Protein AF-A0A418X652-F1 (afdb_monomer)

Sequence (88 aa):
MRSEYIGEYEIEYAGIQLPESEHWGAFVAIYGPSPNPMHRNSVFPEQRVNVDVVFSSEVEAEAEAHRIAISMVEQSHYHPDGGLGTHG

Secondary structure (DSSP, 8-state):
-EEEEETTEEEEEEEEEPTTSS-EEEEEEEEEPPSSTTS-EEEEEEEES-SS--BSSHHHHHHHHHHHHHHHHHHHH---S-------

Organism: NCBI:txid2320862

Radius of gyration: 15.85 Å; Cα contacts (8 Å, |Δi|>4): 158; chains: 1; bounding box: 35×37×48 Å

Structure (mmCIF, N/CA/C/O backbone):
data_AF-A0A418X652-F1
#
_entry.id   AF-A0A418X652-F1
#
loop_
_atom_site.group_PDB
_atom_site.id
_atom_site.type_symbol
_atom_site.label_atom_id
_atom_site.label_alt_id
_atom_site.label_comp_id
_atom_site.label_asym_id
_atom_site.label_entity_id
_atom_site.label_seq_id
_atom_site.pdbx_PDB_ins_code
_atom_site.Cartn_x
_atom_site.Cartn_y
_atom_site.Cartn_z
_atom_site.occupancy
_atom_site.B_iso_or_equiv
_atom_site.auth_seq_id
_atom_site.auth_comp_id
_atom_site.auth_asym_id
_atom_site.auth_atom_id
_atom_site.pdbx_PDB_model_num
ATOM 1 N N . MET A 1 1 ? -1.300 11.160 2.703 1.00 78.00 1 MET A N 1
ATOM 2 C CA . MET A 1 1 ? -0.753 10.047 1.905 1.00 78.00 1 MET A CA 1
ATOM 3 C C . MET A 1 1 ? 0.746 10.254 1.828 1.00 78.00 1 MET A C 1
ATOM 5 O O . MET A 1 1 ? 1.161 11.392 1.614 1.00 78.00 1 MET A O 1
ATOM 9 N N . ARG A 1 2 ? 1.543 9.224 2.112 1.00 87.00 2 ARG A N 1
ATOM 10 C CA . ARG A 1 2 ? 2.999 9.262 1.949 1.00 87.00 2 ARG A CA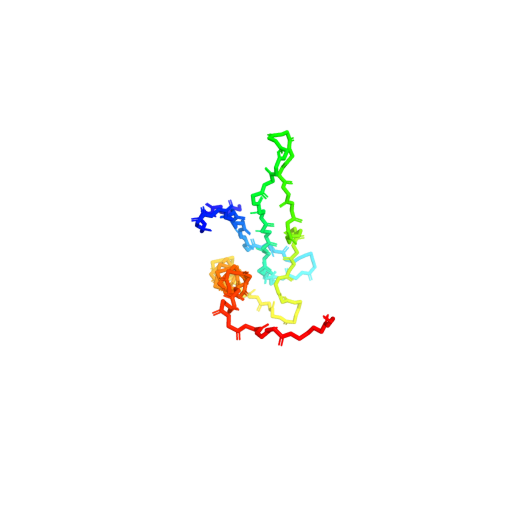 1
ATOM 11 C C . ARG A 1 2 ? 3.378 8.570 0.652 1.00 87.00 2 ARG A C 1
ATOM 13 O O . ARG A 1 2 ? 2.748 7.588 0.287 1.00 87.00 2 ARG A O 1
ATOM 20 N N . SER A 1 3 ? 4.405 9.087 -0.007 1.00 88.12 3 SER A N 1
ATOM 21 C CA . SER A 1 3 ? 4.931 8.550 -1.257 1.00 88.12 3 SER A CA 1
ATOM 22 C C . SER A 1 3 ? 6.418 8.242 -1.107 1.00 88.12 3 SER A C 1
ATOM 24 O O . SER A 1 3 ? 7.161 9.087 -0.601 1.00 88.12 3 SER A O 1
ATOM 26 N N . GLU A 1 4 ? 6.862 7.084 -1.580 1.00 90.25 4 GLU A N 1
ATOM 27 C CA . GLU A 1 4 ? 8.273 6.692 -1.631 1.00 90.25 4 GLU A CA 1
ATOM 28 C C . GLU A 1 4 ? 8.613 6.070 -2.992 1.00 90.25 4 GLU A C 1
ATOM 30 O O . GLU A 1 4 ? 7.764 5.465 -3.641 1.00 90.25 4 GLU A O 1
ATOM 35 N N . TYR A 1 5 ? 9.862 6.222 -3.433 1.00 86.69 5 TYR A N 1
ATOM 36 C CA . TYR A 1 5 ? 10.358 5.603 -4.659 1.00 86.69 5 TYR A CA 1
ATOM 37 C C . TYR A 1 5 ? 11.162 4.341 -4.345 1.00 86.69 5 TYR A C 1
ATOM 39 O O . TYR A 1 5 ? 12.156 4.396 -3.621 1.00 86.69 5 TYR A O 1
ATOM 47 N N . ILE A 1 6 ? 10.771 3.225 -4.956 1.00 86.19 6 ILE A N 1
ATOM 48 C CA . ILE A 1 6 ? 11.476 1.944 -4.916 1.00 86.19 6 ILE A CA 1
ATOM 49 C C . ILE A 1 6 ? 11.994 1.653 -6.327 1.00 86.19 6 ILE A C 1
ATOM 51 O O . ILE A 1 6 ? 11.288 1.124 -7.188 1.00 86.19 6 ILE A O 1
ATOM 55 N N . GLY A 1 7 ? 13.248 2.037 -6.574 1.00 84.44 7 GLY A N 1
ATOM 56 C CA . GLY A 1 7 ? 13.868 1.929 -7.894 1.00 84.44 7 GLY A CA 1
ATOM 57 C C . GLY A 1 7 ? 13.167 2.826 -8.914 1.00 84.44 7 GLY A C 1
ATOM 58 O O . GLY A 1 7 ? 13.261 4.048 -8.839 1.00 84.44 7 GLY A O 1
ATOM 59 N N . GLU A 1 8 ? 12.479 2.207 -9.868 1.00 84.06 8 GLU A N 1
ATOM 60 C CA . GLU A 1 8 ? 11.706 2.873 -10.925 1.00 84.06 8 GLU A CA 1
ATOM 61 C C . GLU A 1 8 ? 10.202 2.981 -10.619 1.00 84.06 8 GLU A C 1
ATOM 63 O O . GLU A 1 8 ? 9.463 3.603 -11.383 1.00 84.06 8 GLU A O 1
ATOM 68 N N . TYR A 1 9 ? 9.756 2.404 -9.500 1.00 86.44 9 TYR A N 1
ATOM 69 C CA . TYR A 1 9 ? 8.369 2.444 -9.049 1.00 86.44 9 TYR A CA 1
ATOM 70 C C . TYR A 1 9 ? 8.188 3.508 -7.964 1.00 86.44 9 TYR A C 1
ATOM 72 O O . TYR A 1 9 ? 9.023 3.660 -7.077 1.00 86.44 9 TYR A O 1
ATOM 80 N N . GLU A 1 10 ? 7.077 4.230 -8.013 1.00 89.06 10 GLU A N 1
ATOM 81 C CA . GLU A 1 10 ? 6.610 5.119 -6.950 1.00 89.06 10 GLU A CA 1
ATOM 82 C C . GLU A 1 10 ? 5.471 4.409 -6.219 1.00 89.06 10 GLU A C 1
ATOM 84 O O . GLU A 1 10 ? 4.485 4.010 -6.837 1.00 89.06 10 GL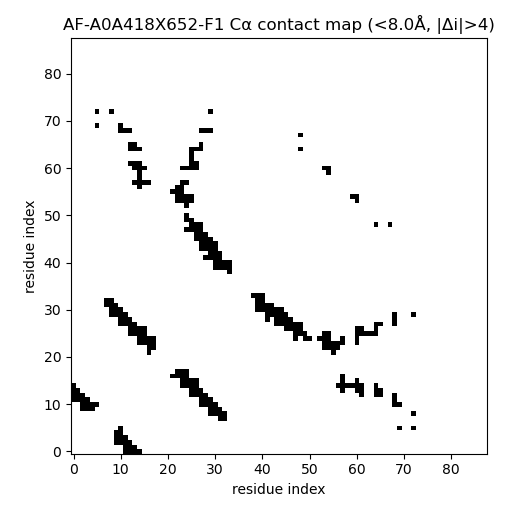U A O 1
ATOM 89 N N . ILE A 1 11 ? 5.603 4.236 -4.911 1.00 90.94 11 ILE A N 1
ATOM 90 C CA . ILE A 1 11 ? 4.538 3.721 -4.059 1.00 90.94 11 ILE A CA 1
ATOM 91 C C . ILE A 1 11 ? 3.938 4.866 -3.258 1.00 90.94 11 ILE A C 1
ATOM 93 O O . ILE A 1 11 ? 4.654 5.660 -2.657 1.00 90.94 11 ILE A O 1
ATOM 97 N N . GLU A 1 12 ? 2.617 4.938 -3.217 1.00 92.38 12 GLU A N 1
ATOM 98 C CA . GLU A 1 12 ? 1.875 5.808 -2.316 1.00 92.38 12 GLU A CA 1
ATOM 99 C C . GLU A 1 12 ? 1.091 4.953 -1.337 1.00 92.38 12 GLU A C 1
ATOM 101 O O . GLU A 1 12 ? 0.457 3.977 -1.725 1.00 92.38 12 GLU A O 1
ATOM 106 N N . TYR A 1 13 ? 1.132 5.306 -0.061 1.00 92.44 13 TYR A N 1
ATOM 107 C CA . TYR A 1 13 ? 0.450 4.572 0.990 1.00 92.44 13 TYR A CA 1
ATOM 108 C C . TYR A 1 13 ? -0.142 5.522 2.030 1.00 92.44 13 TYR A C 1
ATOM 110 O O . TYR A 1 13 ? 0.392 6.599 2.325 1.00 92.44 13 TYR A O 1
ATOM 118 N N . ALA A 1 14 ? -1.300 5.146 2.567 1.00 92.50 14 ALA A N 1
ATOM 119 C CA . ALA A 1 14 ? -2.009 5.931 3.566 1.00 92.50 14 ALA A CA 1
ATOM 120 C C . ALA A 1 14 ? -2.943 5.061 4.407 1.00 92.50 14 ALA A C 1
ATOM 122 O O . ALA A 1 14 ? -3.579 4.133 3.902 1.00 92.50 14 ALA A O 1
ATOM 123 N N . GLY A 1 15 ? -3.078 5.415 5.684 1.00 92.19 15 GLY A N 1
ATOM 124 C CA . GLY A 1 15 ? -4.215 4.994 6.489 1.00 92.19 15 GLY A CA 1
ATOM 125 C C . GLY A 1 15 ? -5.415 5.885 6.179 1.00 92.19 15 GLY A C 1
ATOM 126 O O . GLY A 1 15 ? -5.357 7.085 6.422 1.00 92.19 15 GLY A O 1
ATOM 127 N N . ILE A 1 16 ? -6.503 5.326 5.651 1.00 90.25 16 ILE A N 1
ATOM 128 C CA . ILE A 1 16 ? -7.753 6.065 5.419 1.00 90.25 16 ILE A CA 1
ATOM 129 C C . ILE A 1 16 ? -8.833 5.513 6.341 1.00 90.25 16 ILE A C 1
ATOM 131 O O . ILE A 1 16 ? -9.094 4.308 6.346 1.00 90.25 16 ILE A O 1
ATOM 135 N N . GLN A 1 17 ? -9.472 6.390 7.114 1.00 90.94 17 GLN A N 1
ATOM 136 C CA . GLN A 1 17 ? -10.596 6.014 7.964 1.00 90.94 17 GLN A CA 1
ATOM 137 C C . GLN A 1 17 ? -11.771 5.524 7.110 1.00 90.94 17 GLN A C 1
ATOM 139 O O . GLN A 1 17 ? -12.155 6.163 6.128 1.00 90.94 17 GLN A O 1
ATOM 144 N N . LEU A 1 18 ? -12.339 4.378 7.477 1.00 88.44 18 LEU A N 1
ATOM 145 C CA . LEU A 1 18 ? -13.485 3.828 6.772 1.00 88.44 18 LEU A CA 1
ATOM 146 C C . LEU A 1 18 ? -14.749 4.655 7.017 1.00 88.44 18 LEU A C 1
ATOM 148 O O . LEU A 1 18 ? -15.019 5.032 8.160 1.00 88.44 18 LEU A O 1
ATOM 152 N N . PRO A 1 19 ? -15.579 4.878 5.982 1.00 82.50 19 PRO A N 1
ATOM 153 C CA . PRO A 1 19 ? -16.906 5.425 6.198 1.00 82.50 19 PRO A CA 1
ATOM 154 C C . PRO A 1 19 ? -17.703 4.458 7.081 1.00 82.50 19 PRO A C 1
ATOM 156 O O . PRO A 1 19 ? -17.638 3.244 6.904 1.00 82.50 19 PRO A O 1
ATOM 159 N N . GLU A 1 20 ? -18.436 5.010 8.048 1.00 79.31 20 GLU A N 1
ATOM 160 C CA . GLU A 1 20 ? -19.307 4.251 8.960 1.00 79.31 20 GLU A CA 1
ATOM 161 C C . GLU A 1 20 ? -18.568 3.311 9.936 1.00 79.31 20 GLU A C 1
ATOM 163 O O . GLU A 1 20 ? -19.173 2.414 10.522 1.00 79.31 20 GLU A O 1
ATOM 168 N N . SER A 1 21 ? -17.263 3.503 10.157 1.00 77.94 21 SER A N 1
ATOM 169 C CA . SER A 1 21 ? -16.490 2.744 11.149 1.00 77.94 21 SER A CA 1
ATOM 170 C C . SER A 1 21 ? -15.394 3.591 11.802 1.00 77.94 21 SER A C 1
ATOM 172 O O . SER A 1 21 ? -14.788 4.453 11.176 1.00 77.94 21 SER A O 1
ATOM 174 N N . GLU A 1 22 ? -15.074 3.301 13.064 1.00 84.81 22 GLU A N 1
ATOM 175 C CA . GLU A 1 22 ? -13.902 3.870 13.760 1.00 84.81 22 GLU A CA 1
ATOM 176 C C . GLU A 1 22 ? -12.583 3.211 13.318 1.00 84.81 22 GLU A C 1
ATOM 178 O O . GLU A 1 22 ? -11.516 3.488 13.858 1.00 84.81 22 GLU A O 1
ATOM 183 N N . HIS A 1 23 ? -12.656 2.328 12.322 1.00 89.75 23 HIS A N 1
ATOM 184 C CA . HIS A 1 23 ? -11.519 1.589 11.815 1.00 89.75 23 HIS A CA 1
ATOM 185 C C . HIS A 1 23 ? -10.849 2.278 10.625 1.00 89.75 23 HIS A C 1
ATOM 187 O O . HIS A 1 23 ? -11.458 3.021 9.855 1.00 89.75 23 HIS A O 1
ATOM 193 N N . TRP A 1 24 ? -9.586 1.931 10.428 1.00 92.69 24 TRP A N 1
ATOM 194 C CA . TRP A 1 24 ? -8.707 2.454 9.399 1.00 92.69 24 TRP A CA 1
ATOM 195 C C . TRP A 1 24 ? -8.381 1.376 8.373 1.00 92.69 24 TRP A C 1
ATOM 197 O O . TRP A 1 24 ? -8.215 0.200 8.690 1.00 92.69 24 TRP A O 1
ATOM 207 N N . GLY A 1 25 ? -8.325 1.776 7.110 1.00 90.44 25 GLY A N 1
ATOM 208 C CA . GLY A 1 25 ? -7.888 0.955 5.996 1.00 90.44 25 GLY A CA 1
ATOM 209 C C . GLY A 1 25 ? -6.509 1.320 5.523 1.00 90.44 25 GLY A C 1
ATOM 210 O O . GLY A 1 25 ? -6.201 2.495 5.369 1.00 90.44 25 GLY A O 1
ATOM 211 N N . ALA A 1 26 ? -5.724 0.296 5.234 1.00 93.00 26 ALA A N 1
ATOM 212 C CA . ALA A 1 26 ? -4.472 0.432 4.523 1.00 93.00 26 ALA A CA 1
ATOM 213 C C . ALA A 1 26 ? -4.770 0.602 3.025 1.00 93.00 26 ALA A C 1
ATOM 215 O O . ALA A 1 26 ? -5.278 -0.322 2.385 1.00 93.00 26 ALA A O 1
ATOM 216 N N . PHE A 1 27 ? -4.493 1.782 2.477 1.00 92.19 27 PHE A N 1
ATOM 217 C CA . PHE A 1 27 ? -4.595 2.068 1.047 1.00 92.19 27 PHE A CA 1
ATOM 218 C C . PHE A 1 27 ? -3.203 2.185 0.449 1.00 92.19 27 PHE A C 1
ATOM 220 O O . PHE A 1 27 ? -2.327 2.811 1.046 1.00 92.19 27 PHE A O 1
ATOM 227 N N . VAL A 1 28 ? -3.022 1.591 -0.728 1.00 92.00 28 VAL A N 1
ATOM 228 C CA . VAL A 1 28 ? -1.799 1.708 -1.517 1.00 92.00 28 VAL A CA 1
ATOM 229 C C . VAL A 1 28 ? -2.138 2.055 -2.961 1.00 92.00 28 VAL A C 1
ATOM 231 O O . VAL A 1 28 ? -3.128 1.562 -3.504 1.00 92.00 28 VAL A O 1
ATOM 234 N N . ALA A 1 29 ? -1.286 2.849 -3.593 1.00 91.25 29 ALA A N 1
ATOM 235 C CA . ALA A 1 29 ? -1.197 2.999 -5.035 1.00 91.25 29 ALA A CA 1
ATOM 236 C C . ALA A 1 29 ? 0.253 2.749 -5.467 1.00 91.25 29 ALA A C 1
ATOM 238 O O . ALA A 1 29 ? 1.189 3.097 -4.752 1.00 91.25 29 ALA A O 1
ATOM 239 N N . ILE A 1 30 ? 0.451 2.134 -6.629 1.00 89.44 30 ILE A N 1
ATOM 240 C CA . ILE A 1 30 ? 1.781 1.892 -7.195 1.00 89.44 30 ILE A CA 1
ATOM 241 C C . ILE A 1 30 ? 1.793 2.446 -8.610 1.00 89.44 30 ILE A C 1
ATOM 243 O O . ILE A 1 30 ? 1.007 2.037 -9.470 1.00 89.44 30 ILE A O 1
ATOM 247 N N . TYR A 1 31 ? 2.721 3.352 -8.867 1.00 87.62 31 TYR A N 1
ATOM 248 C CA . TYR A 1 31 ? 2.975 3.915 -10.177 1.00 87.62 31 TYR A CA 1
ATOM 249 C C . TYR A 1 31 ? 4.283 3.344 -10.699 1.00 87.62 31 TYR A C 1
ATOM 251 O O . TYR A 1 31 ? 5.313 3.382 -10.034 1.00 87.62 31 TYR A O 1
ATOM 259 N N . GLY A 1 32 ? 4.230 2.773 -11.892 1.00 83.62 32 GLY A N 1
ATOM 260 C CA . GLY A 1 32 ? 5.403 2.253 -12.571 1.00 83.62 32 GLY A CA 1
ATOM 261 C C . GLY A 1 32 ? 6.033 3.283 -13.498 1.00 83.62 32 GLY A C 1
ATOM 262 O O . GLY A 1 32 ? 5.420 4.316 -13.809 1.00 83.62 32 GLY A O 1
ATOM 263 N N . PRO A 1 33 ? 7.232 2.970 -14.007 1.00 74.12 33 PRO A N 1
ATOM 264 C CA . PRO A 1 33 ? 7.875 3.780 -15.022 1.00 74.12 33 PRO A CA 1
ATOM 265 C C . PRO A 1 33 ? 7.001 3.786 -16.271 1.00 74.12 33 PRO A C 1
ATOM 267 O O . PRO A 1 33 ? 6.678 2.755 -16.862 1.00 74.12 33 PRO A O 1
ATOM 270 N N . SER A 1 34 ? 6.576 4.982 -16.654 1.00 63.44 34 SER A N 1
ATOM 271 C CA . SER A 1 34 ? 5.751 5.186 -17.831 1.00 63.44 34 SER A CA 1
ATOM 272 C C . SER A 1 34 ? 6.640 5.680 -18.971 1.00 63.44 34 SER A C 1
ATOM 274 O O . SER A 1 34 ? 7.363 6.662 -18.783 1.00 63.44 34 SER A O 1
ATOM 276 N N . PRO A 1 35 ? 6.584 5.074 -20.170 1.00 59.75 35 PRO A N 1
ATOM 277 C CA . PRO A 1 35 ? 7.290 5.597 -21.342 1.00 59.75 35 PRO A CA 1
ATOM 278 C C . PRO A 1 35 ? 6.717 6.945 -21.807 1.00 59.75 35 PRO A C 1
ATOM 280 O O . PRO A 1 35 ? 7.322 7.643 -22.620 1.00 59.75 35 PRO A O 1
ATOM 283 N N . ASN A 1 36 ? 5.550 7.329 -21.284 1.00 55.31 36 ASN A N 1
ATOM 284 C CA . ASN A 1 36 ? 4.898 8.592 -21.564 1.00 55.31 36 ASN A CA 1
ATOM 285 C C . ASN A 1 36 ? 5.156 9.577 -20.409 1.00 55.31 36 ASN A C 1
ATOM 287 O O . ASN A 1 36 ? 4.494 9.477 -19.377 1.00 55.31 36 ASN A O 1
ATOM 291 N N . PRO A 1 37 ? 6.029 10.589 -20.584 1.00 56.59 37 PRO A N 1
ATOM 292 C CA . PRO A 1 37 ? 6.361 11.560 -19.532 1.00 56.59 37 PRO A CA 1
ATOM 293 C C . PRO A 1 37 ? 5.170 12.418 -19.074 1.00 56.59 37 PRO A C 1
ATOM 295 O O . PRO A 1 37 ? 5.252 13.096 -18.056 1.00 56.59 37 PRO A O 1
ATOM 298 N N . MET A 1 38 ? 4.057 12.389 -19.815 1.00 70.62 38 MET A N 1
ATOM 299 C CA . MET A 1 38 ? 2.827 13.110 -19.484 1.00 70.62 38 MET A CA 1
ATOM 300 C C . MET A 1 38 ? 1.867 12.310 -18.582 1.00 70.62 38 MET A C 1
ATOM 302 O O . MET A 1 38 ? 0.871 12.868 -18.131 1.00 70.62 38 MET A O 1
ATOM 306 N N . HIS A 1 39 ? 2.105 11.012 -18.345 1.00 61.88 39 HIS A N 1
ATOM 307 C CA . HIS A 1 39 ? 1.168 10.153 -17.613 1.00 61.88 39 HIS A CA 1
ATOM 308 C C . HIS A 1 39 ? 1.913 9.221 -16.658 1.00 61.88 39 HIS A C 1
ATOM 310 O O . HIS A 1 39 ? 2.707 8.393 -17.100 1.00 61.88 39 HIS A O 1
ATOM 316 N N . ARG A 1 40 ? 1.631 9.314 -15.353 1.00 65.00 40 ARG A N 1
ATOM 317 C CA . ARG A 1 40 ? 2.047 8.281 -14.395 1.00 65.00 40 ARG A CA 1
ATOM 318 C C . ARG A 1 40 ? 1.290 7.002 -14.736 1.00 65.00 40 ARG A C 1
ATOM 320 O O . ARG A 1 40 ? 0.062 7.020 -14.805 1.00 65.00 40 ARG A O 1
ATOM 327 N N . ASN A 1 41 ? 2.006 5.912 -14.999 1.00 75.06 41 ASN A N 1
ATOM 328 C CA . ASN A 1 41 ? 1.358 4.635 -15.260 1.00 75.06 41 ASN A CA 1
ATOM 329 C C . ASN A 1 41 ? 0.972 4.022 -13.917 1.00 75.06 41 ASN A C 1
ATOM 331 O O . ASN A 1 41 ? 1.834 3.502 -13.215 1.00 75.06 41 ASN A O 1
ATOM 335 N N . SER A 1 42 ? -0.301 4.110 -13.540 1.00 80.06 42 SER A N 1
ATOM 336 C CA . SER A 1 42 ? -0.817 3.434 -12.350 1.00 80.06 42 SER A CA 1
ATOM 337 C C . SER A 1 42 ? -0.822 1.924 -12.593 1.00 80.06 42 SER A C 1
ATOM 339 O O . SER A 1 42 ? -1.786 1.376 -13.123 1.00 80.06 42 SER A O 1
ATOM 341 N N . VAL A 1 43 ? 0.277 1.258 -12.231 1.00 82.56 43 VAL A N 1
ATOM 342 C CA . VAL A 1 43 ? 0.408 -0.208 -12.283 1.00 82.56 43 VAL A CA 1
ATOM 343 C C . VAL A 1 43 ? -0.556 -0.843 -11.290 1.00 82.56 43 VAL A C 1
ATOM 345 O O . VAL A 1 43 ? -1.176 -1.864 -11.577 1.00 82.56 43 VAL A O 1
ATOM 348 N N . PHE A 1 44 ? -0.720 -0.192 -10.142 1.00 83.88 44 PHE A N 1
ATOM 349 C CA . PHE A 1 44 ? -1.704 -0.542 -9.143 1.00 83.88 44 PHE A CA 1
ATOM 350 C C . PHE A 1 44 ? -2.480 0.724 -8.758 1.00 83.88 44 PHE A C 1
ATOM 352 O O . PHE A 1 44 ? -1.883 1.655 -8.211 1.00 83.88 44 PHE A O 1
ATOM 359 N N . PRO A 1 45 ? -3.782 0.812 -9.076 1.00 84.94 45 PRO A N 1
ATOM 360 C CA . PRO A 1 45 ? -4.583 1.970 -8.699 1.00 84.94 45 PRO A CA 1
ATOM 361 C C . PRO A 1 45 ? -4.708 2.061 -7.176 1.00 84.94 45 PRO A C 1
ATOM 363 O O . PRO A 1 45 ? -4.565 1.052 -6.487 1.00 84.94 45 PRO A O 1
ATOM 366 N N . GLU A 1 46 ? -5.008 3.259 -6.669 1.00 88.31 46 GLU A N 1
ATOM 367 C CA . GLU A 1 46 ? -5.279 3.468 -5.246 1.00 88.31 46 GLU A CA 1
ATOM 368 C C . GLU A 1 46 ? -6.420 2.554 -4.789 1.00 88.31 46 GLU A C 1
ATOM 370 O O . GLU A 1 46 ? -7.580 2.730 -5.167 1.00 88.31 46 GLU A O 1
ATOM 375 N N . GLN A 1 47 ? -6.082 1.552 -3.984 1.00 89.00 47 GLN A N 1
ATOM 376 C CA . GLN A 1 47 ? -7.058 0.638 -3.417 1.00 89.00 47 GLN A CA 1
ATOM 377 C C . GLN A 1 47 ? -6.581 0.069 -2.088 1.00 89.00 47 GLN A C 1
ATOM 379 O O . GLN A 1 47 ? -5.409 0.148 -1.709 1.00 89.00 47 GLN A O 1
ATOM 384 N N . ARG A 1 48 ? -7.525 -0.532 -1.368 1.00 87.31 48 ARG A N 1
ATOM 385 C CA . ARG A 1 48 ? -7.242 -1.213 -0.112 1.00 87.31 48 ARG A CA 1
ATOM 386 C C . ARG A 1 48 ? -6.391 -2.447 -0.371 1.00 87.31 48 ARG A C 1
ATOM 388 O O . ARG A 1 48 ? -6.817 -3.337 -1.102 1.00 87.31 48 ARG A O 1
ATOM 395 N N . VAL A 1 49 ? -5.233 -2.528 0.284 1.00 83.81 49 VAL A N 1
ATOM 396 C CA . VAL A 1 49 ? -4.376 -3.726 0.210 1.00 83.81 49 VAL A CA 1
ATOM 397 C C . VAL A 1 49 ? -5.071 -4.950 0.783 1.00 83.81 49 VAL A C 1
ATOM 399 O O . VAL A 1 49 ? -4.844 -6.069 0.335 1.00 83.81 49 VAL A O 1
ATOM 402 N N . ASN A 1 50 ? -5.931 -4.734 1.775 1.00 80.19 50 ASN A N 1
ATOM 403 C CA . ASN A 1 50 ? -6.701 -5.789 2.390 1.00 80.19 50 ASN A CA 1
ATOM 404 C C . ASN A 1 50 ? -8.041 -5.227 2.872 1.00 80.19 50 ASN A C 1
ATOM 406 O O . ASN A 1 50 ? -8.094 -4.287 3.663 1.00 80.19 50 ASN A O 1
ATOM 410 N N . VAL A 1 51 ? -9.132 -5.767 2.331 1.00 77.38 51 VAL A N 1
ATOM 411 C CA . VAL A 1 51 ? -10.490 -5.351 2.699 1.00 77.38 51 VAL A CA 1
ATOM 412 C C . VAL A 1 51 ? -10.927 -5.955 4.035 1.00 77.38 51 VAL A C 1
ATOM 414 O O . VAL A 1 51 ? -11.717 -5.332 4.740 1.00 77.38 51 VAL A O 1
ATOM 417 N N . ASP A 1 52 ? -10.376 -7.120 4.382 1.00 80.38 52 ASP A N 1
ATOM 418 C CA . ASP A 1 52 ? -10.692 -7.878 5.595 1.00 80.38 52 ASP A CA 1
ATOM 419 C C . ASP A 1 52 ? -9.919 -7.344 6.810 1.00 80.38 52 ASP A C 1
ATOM 421 O O . ASP A 1 52 ? -10.420 -7.335 7.932 1.00 80.38 52 ASP A O 1
ATOM 425 N N . VAL A 1 53 ? -8.715 -6.812 6.574 1.00 82.12 53 VAL A N 1
ATOM 426 C CA . VAL A 1 53 ? -7.895 -6.215 7.630 1.00 82.12 53 VAL A CA 1
ATOM 427 C C . VAL A 1 53 ? -8.270 -4.753 7.826 1.00 82.12 53 VAL A C 1
ATOM 429 O O . VAL A 1 53 ? -8.189 -3.918 6.921 1.00 82.12 53 VAL A O 1
ATOM 432 N N . VAL A 1 54 ? -8.655 -4.442 9.057 1.00 88.75 54 VAL A N 1
ATOM 433 C CA . VAL A 1 54 ? -8.941 -3.089 9.512 1.00 88.75 54 VAL A CA 1
ATOM 434 C C . VAL A 1 54 ? -8.116 -2.788 10.755 1.00 88.75 54 VAL A C 1
ATOM 436 O O . VAL A 1 54 ? -7.863 -3.668 11.574 1.00 88.75 54 VAL A O 1
ATOM 439 N N . PHE A 1 55 ? -7.679 -1.543 10.877 1.00 89.19 55 PHE A N 1
ATOM 440 C CA . PHE A 1 55 ? -6.790 -1.102 11.944 1.00 89.19 55 PHE A CA 1
ATOM 441 C C . PHE A 1 55 ? -7.509 -0.165 12.902 1.00 89.19 55 PHE A C 1
ATOM 443 O O . PHE A 1 55 ? -8.445 0.534 12.517 1.00 89.19 55 PHE A O 1
ATOM 450 N N . SER A 1 56 ? -7.044 -0.114 14.144 1.00 88.25 56 SER A N 1
ATOM 451 C CA . SER A 1 56 ? -7.582 0.805 15.152 1.00 88.25 56 SER A CA 1
ATOM 452 C C . SER A 1 56 ? -7.018 2.220 15.008 1.00 88.25 56 SER A C 1
ATOM 454 O O . SER A 1 56 ? -7.642 3.176 15.461 1.00 88.25 56 SER A O 1
ATOM 456 N N . SER A 1 57 ? -5.860 2.363 14.354 1.00 90.25 57 SER A N 1
ATOM 457 C CA . SER A 1 57 ? -5.154 3.637 14.210 1.00 90.25 57 SER A CA 1
ATOM 458 C C . SER A 1 57 ? -4.672 3.877 12.780 1.00 90.25 57 SER A C 1
ATOM 460 O O . SER A 1 57 ? -4.281 2.944 12.076 1.00 90.25 57 SER A O 1
ATOM 462 N N . GLU A 1 58 ? -4.590 5.152 12.393 1.00 90.69 58 GLU A N 1
ATOM 463 C CA . GLU A 1 58 ? -4.014 5.593 11.114 1.00 90.69 58 GLU A CA 1
ATOM 464 C C . GLU A 1 58 ? -2.591 5.060 10.907 1.00 90.69 58 GLU A C 1
A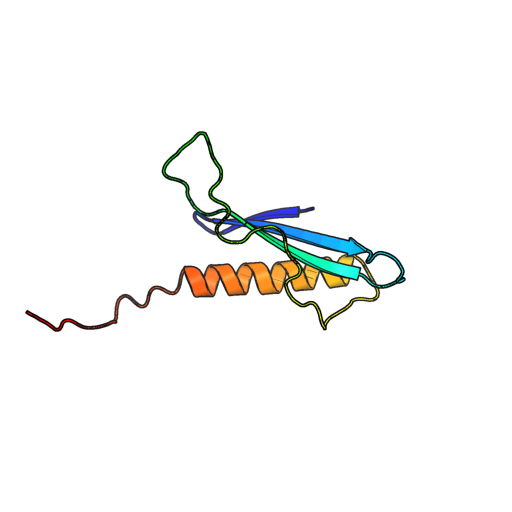TOM 466 O O . GLU A 1 58 ? -2.275 4.533 9.845 1.00 90.69 58 GLU A O 1
ATOM 471 N N . VAL A 1 59 ? -1.751 5.143 11.944 1.00 90.06 59 VAL A N 1
ATOM 472 C CA . VAL A 1 59 ? -0.335 4.743 11.891 1.00 90.06 59 VAL A CA 1
ATOM 473 C C . VAL A 1 59 ? -0.178 3.249 11.608 1.00 90.06 59 VAL A C 1
ATOM 475 O O . VAL A 1 59 ? 0.713 2.846 10.864 1.00 90.06 59 VAL A O 1
ATOM 478 N N . GLU A 1 60 ? -1.050 2.416 12.177 1.00 90.25 60 GLU A N 1
ATOM 479 C CA . GLU A 1 60 ? -1.024 0.968 11.951 1.00 90.25 60 GLU A CA 1
ATOM 480 C C . GLU A 1 60 ? -1.452 0.633 10.517 1.00 90.25 60 GLU A C 1
ATOM 482 O O . GLU A 1 60 ? -0.794 -0.166 9.849 1.00 90.25 60 GLU A O 1
ATOM 487 N N . ALA A 1 61 ? -2.496 1.306 10.020 1.00 91.25 61 ALA A N 1
ATOM 488 C CA . ALA A 1 61 ? -2.941 1.174 8.638 1.00 91.25 61 ALA A CA 1
ATOM 489 C C . ALA A 1 61 ? -1.881 1.643 7.636 1.00 91.25 61 ALA A C 1
ATOM 491 O O . ALA A 1 61 ? -1.631 0.962 6.644 1.00 91.25 61 ALA A O 1
ATOM 492 N N . GLU A 1 62 ? -1.229 2.775 7.903 1.00 92.31 62 GLU A N 1
ATOM 493 C CA . GLU A 1 62 ? -0.136 3.290 7.079 1.00 92.31 62 GLU A CA 1
ATOM 494 C C . GLU A 1 62 ? 1.045 2.307 7.051 1.00 92.31 62 GLU A C 1
ATOM 496 O O . GLU A 1 62 ? 1.567 1.997 5.980 1.00 92.31 62 GLU A O 1
ATOM 501 N N . ALA A 1 63 ? 1.441 1.767 8.208 1.00 91.12 63 ALA A N 1
ATOM 502 C CA . ALA A 1 63 ? 2.560 0.834 8.308 1.00 91.12 63 ALA A CA 1
ATOM 503 C C . ALA A 1 63 ? 2.296 -0.498 7.590 1.00 91.12 63 ALA A C 1
ATOM 505 O O . ALA A 1 63 ? 3.226 -1.086 7.033 1.00 91.12 63 ALA A O 1
ATOM 506 N N . GLU A 1 64 ? 1.057 -0.998 7.607 1.00 90.88 64 GLU A N 1
ATOM 507 C CA . GLU A 1 64 ? 0.690 -2.178 6.819 1.00 90.88 64 GLU A CA 1
ATOM 508 C C . GLU A 1 64 ? 0.644 -1.861 5.324 1.00 90.88 64 GLU A C 1
ATOM 510 O O . GLU A 1 64 ? 1.213 -2.610 4.532 1.00 90.88 64 GLU A O 1
ATOM 515 N N . ALA A 1 65 ? 0.020 -0.740 4.941 1.00 91.25 65 ALA A N 1
ATOM 516 C CA . ALA A 1 65 ? -0.032 -0.296 3.551 1.00 91.25 65 ALA A CA 1
ATOM 517 C C . ALA A 1 65 ? 1.376 -0.224 2.956 1.00 91.25 65 ALA A C 1
ATOM 519 O O . ALA A 1 65 ? 1.615 -0.769 1.884 1.00 91.25 65 ALA A O 1
ATOM 520 N N . HIS A 1 66 ? 2.320 0.354 3.701 1.00 90.88 66 HIS A N 1
ATOM 521 C CA . HIS A 1 66 ? 3.726 0.426 3.327 1.00 90.88 66 HIS A CA 1
ATOM 522 C C . HIS A 1 66 ? 4.374 -0.957 3.165 1.00 90.88 66 HIS A C 1
ATOM 524 O O . HIS A 1 66 ? 5.012 -1.229 2.149 1.00 90.88 66 HIS A O 1
ATOM 530 N N . ARG A 1 67 ? 4.188 -1.859 4.139 1.00 90.62 67 ARG A N 1
ATOM 531 C CA . ARG A 1 67 ? 4.748 -3.221 4.085 1.00 90.62 67 ARG A CA 1
ATOM 532 C C . ARG A 1 67 ? 4.235 -4.007 2.878 1.00 90.62 67 ARG A C 1
ATOM 534 O O . ARG A 1 67 ? 5.026 -4.658 2.198 1.00 90.62 67 ARG A O 1
ATOM 541 N N . ILE A 1 68 ? 2.936 -3.927 2.594 1.00 89.50 68 ILE A N 1
ATOM 542 C CA . ILE A 1 68 ? 2.353 -4.582 1.422 1.00 89.50 68 ILE A CA 1
ATOM 543 C C . ILE A 1 68 ? 2.842 -3.915 0.135 1.00 89.50 68 ILE A C 1
ATOM 545 O O . ILE A 1 68 ? 3.224 -4.630 -0.784 1.00 89.50 68 ILE A O 1
ATOM 549 N N . ALA A 1 69 ? 2.900 -2.580 0.077 1.00 88.94 69 ALA A N 1
ATOM 550 C CA . ALA A 1 69 ? 3.410 -1.844 -1.079 1.00 88.94 69 ALA A CA 1
ATOM 551 C C . ALA A 1 69 ? 4.806 -2.324 -1.487 1.00 88.94 69 ALA A C 1
ATOM 553 O O . ALA A 1 69 ? 5.020 -2.689 -2.643 1.00 88.94 69 ALA A O 1
ATOM 554 N N . ILE A 1 70 ? 5.727 -2.393 -0.518 1.00 88.88 70 ILE A N 1
ATOM 555 C CA . IL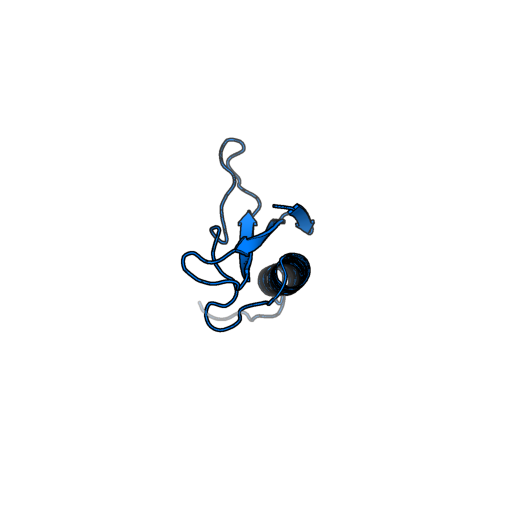E A 1 70 ? 7.084 -2.904 -0.725 1.00 88.88 70 ILE A CA 1
ATOM 556 C C . ILE A 1 70 ? 7.022 -4.340 -1.241 1.00 88.88 70 ILE A C 1
ATOM 558 O O . ILE A 1 70 ? 7.593 -4.629 -2.285 1.00 88.88 70 ILE A O 1
ATOM 562 N N . SER A 1 71 ? 6.268 -5.220 -0.578 1.00 88.75 71 SER A N 1
ATOM 563 C CA . SER A 1 71 ? 6.164 -6.622 -0.991 1.00 88.75 71 SER A CA 1
ATOM 564 C C . SER A 1 71 ? 5.599 -6.788 -2.408 1.00 88.75 71 SER A C 1
ATOM 566 O O . SER A 1 71 ? 6.022 -7.683 -3.137 1.00 88.75 71 SER A O 1
ATOM 568 N N . MET A 1 72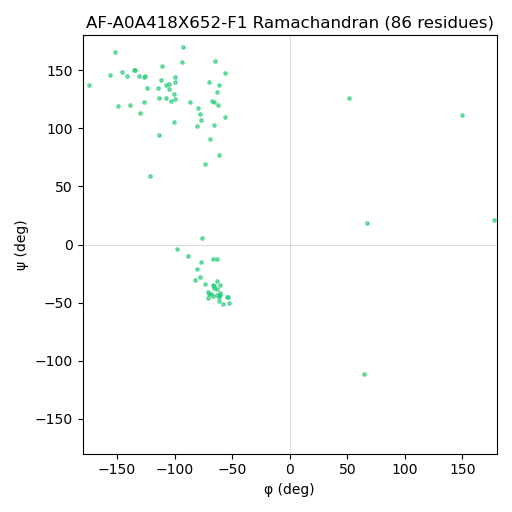 ? 4.664 -5.933 -2.832 1.00 85.44 72 MET A N 1
ATOM 569 C CA . MET A 1 72 ? 4.107 -5.939 -4.189 1.00 85.44 72 MET A CA 1
ATOM 570 C C . MET A 1 72 ? 5.121 -5.456 -5.225 1.00 85.44 72 MET A C 1
ATOM 572 O O . MET A 1 72 ? 5.218 -6.048 -6.303 1.00 85.44 72 MET A O 1
ATOM 576 N N . VAL A 1 73 ? 5.894 -4.413 -4.909 1.00 85.06 73 VAL A N 1
ATOM 577 C CA . VAL A 1 73 ? 6.977 -3.943 -5.782 1.00 85.06 73 VAL A CA 1
ATOM 578 C C . VAL A 1 73 ? 8.091 -4.979 -5.862 1.00 85.06 73 VAL A C 1
ATOM 580 O O . VAL A 1 73 ? 8.531 -5.286 -6.961 1.00 85.06 73 VAL A O 1
ATOM 583 N N . GLU A 1 74 ? 8.503 -5.582 -4.747 1.00 85.00 74 GLU A N 1
ATOM 584 C CA . GLU A 1 74 ? 9.507 -6.650 -4.726 1.00 85.00 74 GLU A CA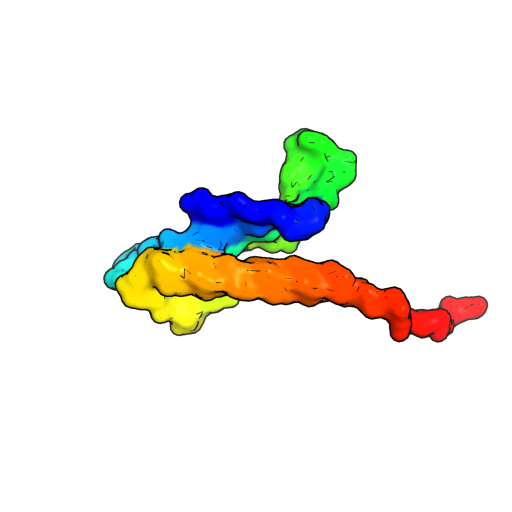 1
ATOM 585 C C . GLU A 1 74 ? 9.062 -7.866 -5.546 1.00 85.00 74 GLU A C 1
ATOM 587 O O . GLU A 1 74 ? 9.853 -8.405 -6.316 1.00 85.00 74 GLU A O 1
ATOM 592 N N . GLN A 1 75 ? 7.788 -8.264 -5.457 1.00 80.12 75 GLN A N 1
ATOM 593 C CA . GLN A 1 75 ? 7.220 -9.326 -6.296 1.00 80.12 75 GLN A CA 1
ATOM 594 C C . GLN A 1 75 ? 7.143 -8.937 -7.778 1.00 80.12 75 GLN A C 1
ATOM 596 O O . GLN A 1 75 ? 7.352 -9.785 -8.639 1.00 80.12 75 GLN A O 1
ATOM 601 N N . SER A 1 76 ? 6.878 -7.666 -8.088 1.00 70.94 76 SER A N 1
ATOM 602 C CA . SER A 1 76 ? 6.855 -7.163 -9.472 1.00 70.94 76 SER A CA 1
ATOM 603 C C . SER A 1 76 ? 8.263 -7.039 -10.064 1.00 70.94 76 SER A C 1
ATOM 605 O O . SER A 1 76 ? 8.473 -7.280 -11.251 1.00 70.94 76 SER A O 1
ATOM 607 N N . HIS A 1 77 ? 9.241 -6.697 -9.224 1.00 62.75 77 HIS A N 1
ATOM 608 C CA . HIS A 1 77 ? 10.663 -6.656 -9.552 1.00 62.75 77 HIS A CA 1
ATOM 609 C C . HIS A 1 77 ? 11.282 -8.061 -9.592 1.00 62.75 77 HIS A C 1
ATOM 611 O O . HIS A 1 77 ? 12.358 -8.254 -10.162 1.00 62.75 77 HIS A O 1
ATOM 617 N N . TYR A 1 78 ? 10.595 -9.068 -9.043 1.00 46.91 78 TYR A N 1
ATOM 618 C CA . TYR A 1 78 ? 10.918 -10.475 -9.236 1.00 46.91 78 TYR A CA 1
ATOM 619 C C . TYR A 1 78 ? 10.513 -10.915 -10.651 1.00 46.91 78 TYR A C 1
ATOM 621 O O . TYR A 1 78 ? 9.603 -11.712 -10.860 1.00 46.91 78 TYR A O 1
ATOM 629 N N . HIS A 1 79 ? 11.230 -10.40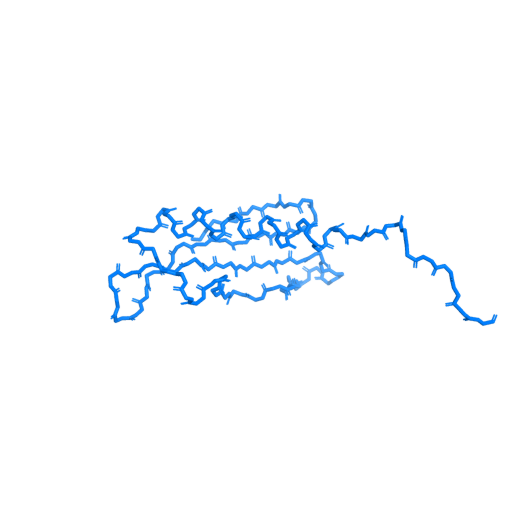8 -11.652 1.00 48.22 79 HIS A N 1
ATOM 630 C CA . HIS A 1 79 ? 11.488 -11.185 -12.854 1.00 48.22 79 HIS A CA 1
ATOM 631 C C . HIS A 1 79 ? 12.589 -12.188 -12.490 1.00 48.22 79 HIS A C 1
ATOM 633 O O . HIS A 1 79 ? 13.742 -11.778 -12.327 1.00 48.22 79 HIS A O 1
ATOM 639 N N . PRO A 1 80 ? 12.298 -13.494 -12.341 1.00 44.91 80 PRO A N 1
ATOM 640 C CA . PRO A 1 80 ? 13.362 -14.473 -12.385 1.00 44.91 80 PRO A CA 1
ATOM 641 C C . PRO A 1 80 ? 13.911 -14.427 -13.812 1.00 44.91 80 PRO A C 1
ATOM 643 O O . PRO A 1 80 ? 13.302 -14.960 -14.741 1.00 44.91 80 PRO A O 1
ATOM 646 N N . ASP A 1 81 ? 15.058 -13.781 -13.998 1.00 47.28 81 ASP A N 1
ATOM 647 C CA . ASP A 1 81 ? 15.946 -14.055 -15.127 1.00 47.28 81 ASP A CA 1
ATOM 648 C C . ASP A 1 81 ? 16.391 -15.527 -15.016 1.00 47.28 81 ASP A C 1
ATOM 650 O O . ASP A 1 81 ? 17.427 -15.870 -14.453 1.00 47.28 81 ASP A O 1
ATOM 654 N N . GLY A 1 82 ? 15.483 -16.430 -15.394 1.00 52.22 82 GLY A N 1
ATOM 655 C CA . GLY A 1 82 ? 15.554 -1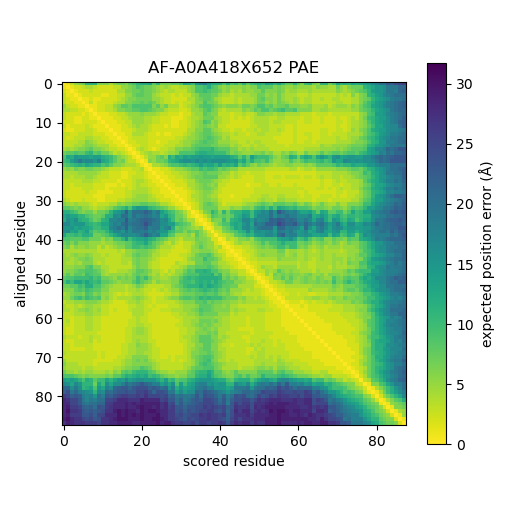7.846 -15.041 1.00 52.22 82 GLY A CA 1
ATOM 656 C C . GLY A 1 82 ? 14.384 -18.705 -15.531 1.00 52.22 82 GLY A C 1
ATOM 657 O O . GLY A 1 82 ? 14.158 -19.778 -14.979 1.00 52.22 82 GLY A O 1
ATOM 658 N N . GLY A 1 83 ? 13.639 -18.274 -16.557 1.00 42.91 83 GLY A N 1
ATOM 659 C CA . GLY A 1 83 ? 12.439 -18.957 -17.059 1.00 42.91 83 GLY A CA 1
ATOM 660 C C . GLY A 1 83 ? 12.479 -19.380 -18.533 1.00 42.91 83 GLY A C 1
ATOM 661 O O . GLY A 1 83 ? 11.622 -18.956 -19.289 1.00 42.91 83 GLY A O 1
ATOM 662 N N . LEU A 1 84 ? 13.459 -20.215 -18.894 1.00 49.38 84 LEU A N 1
ATOM 663 C CA . LEU A 1 84 ? 13.485 -21.203 -19.992 1.00 49.38 84 LEU A CA 1
ATOM 664 C C . LEU A 1 84 ? 13.105 -20.806 -21.436 1.00 49.38 84 LEU A C 1
ATOM 666 O O . LEU A 1 84 ? 11.974 -20.472 -21.773 1.00 49.38 84 LEU A O 1
ATOM 670 N N . GLY A 1 85 ? 14.042 -21.106 -22.341 1.00 52.69 85 GLY A N 1
ATOM 671 C CA . GLY A 1 85 ? 13.718 -21.403 -23.728 1.00 52.69 85 GLY A CA 1
ATOM 672 C C . GLY A 1 85 ? 12.724 -22.564 -23.876 1.00 52.69 85 GLY A C 1
ATOM 673 O O . GLY A 1 85 ? 12.693 -23.494 -23.073 1.00 52.69 85 GLY A O 1
ATOM 674 N N . THR A 1 86 ? 11.916 -22.456 -24.927 1.00 60.25 86 THR A N 1
ATOM 675 C CA . THR A 1 86 ? 11.189 -23.452 -25.746 1.00 60.25 86 THR A CA 1
ATOM 676 C C . THR A 1 86 ? 9.932 -22.715 -26.223 1.00 60.25 86 THR A C 1
ATOM 678 O O . THR A 1 86 ? 9.134 -22.256 -25.420 1.00 60.25 86 THR A O 1
ATOM 681 N N . HIS A 1 87 ? 9.766 -22.403 -27.506 1.00 46.22 87 HIS A N 1
ATOM 682 C CA . HIS A 1 87 ? 9.330 -23.345 -28.533 1.00 46.22 87 HIS A CA 1
ATOM 683 C C . HIS A 1 87 ? 9.385 -22.655 -29.912 1.00 46.22 87 HIS A C 1
ATOM 685 O O . HIS A 1 87 ? 8.947 -21.508 -30.026 1.00 46.22 87 HIS A O 1
ATOM 691 N N . GLY A 1 88 ? 9.877 -23.357 -30.939 1.00 45.12 88 GLY A N 1
ATOM 692 C CA . GLY A 1 88 ? 9.893 -22.924 -32.341 1.00 45.12 88 GLY A CA 1
ATOM 693 C C . GLY A 1 88 ? 10.918 -23.686 -33.159 1.00 45.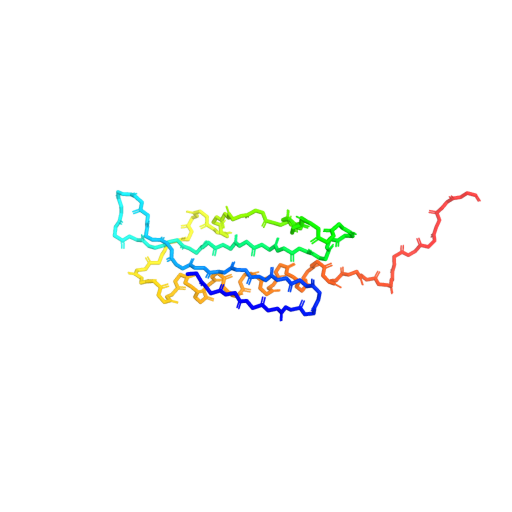12 88 GLY A C 1
ATOM 694 O O . GLY A 1 88 ? 12.035 -23.150 -33.300 1.00 45.12 88 GLY A O 1
#

Nearest PDB structures (foldseek):
  7y4g-assembly1_A  TM=3.905E-01  e=3.328E+00  Bacteroides thetaiotaomicron
  2qep-assembly2_B  TM=3.331E-01  e=4.220E+00  Homo sapiens

Mean predicted aligned error: 8.47 Å

Foldseek 3Di:
DDWDDDDQKIKDWWWDQDPPDLWTFIWMWIFGRDPDPVDGRGPDHTDGPDPPDTHNDGVVSRVVNVVSRVVVVVVVVPPPPPDDDDDD

Solvent-accessible surface area (backbone atoms only — not comparable to full-atom values): 5036 Å² total; per-residue (Å²): 120,51,75,51,74,63,89,68,28,40,38,34,25,26,37,42,74,40,86,98,46,88,34,11,30,18,27,27,26,32,30,39,77,43,97,46,92,90,46,82,34,63,76,36,64,79,39,62,80,40,86,86,57,68,24,84,38,49,68,58,9,25,54,49,15,42,55,51,46,51,53,52,49,54,55,67,68,56,65,70,93,76,78,75,93,84,88,136

pLDDT: mean 79.84, std 14.6, range [42.91, 93.0]